Protein AF-A0A291RI18-F1 (afdb_monomer)

Structure (mmCIF, N/CA/C/O backbone):
data_AF-A0A291RI18-F1
#
_entry.id   AF-A0A291RI18-F1
#
loop_
_atom_site.group_PDB
_atom_site.id
_atom_site.type_symbol
_atom_site.label_atom_id
_atom_site.label_alt_id
_atom_site.label_comp_id
_atom_site.label_asym_id
_atom_site.label_entity_id
_atom_site.label_seq_id
_atom_site.pdbx_PDB_ins_code
_atom_site.Cartn_x
_atom_site.Cartn_y
_atom_site.Cartn_z
_atom_site.occupancy
_atom_site.B_iso_or_equiv
_atom_site.auth_seq_id
_atom_site.auth_comp_id
_atom_site.auth_asym_id
_atom_site.auth_atom_id
_atom_site.pdbx_PDB_model_num
ATOM 1 N N . MET A 1 1 ? -4.750 3.163 -29.119 1.00 38.91 1 MET A N 1
ATOM 2 C CA . MET A 1 1 ? -5.080 2.240 -28.014 1.00 38.91 1 MET A CA 1
ATOM 3 C C . MET A 1 1 ? -5.260 3.077 -26.766 1.00 38.91 1 MET A C 1
ATOM 5 O O . MET A 1 1 ? -4.422 3.933 -26.525 1.00 38.91 1 MET A O 1
ATOM 9 N N . ILE A 1 2 ? -6.365 2.909 -26.041 1.00 40.47 2 ILE A N 1
ATOM 10 C CA . ILE A 1 2 ? -6.564 3.577 -24.750 1.00 40.47 2 ILE A CA 1
ATOM 11 C C . ILE A 1 2 ? -5.554 2.927 -23.804 1.00 40.47 2 ILE A C 1
ATOM 13 O O . ILE A 1 2 ? -5.680 1.737 -23.527 1.00 40.47 2 ILE A O 1
ATOM 17 N N . ALA A 1 3 ? -4.510 3.657 -23.410 1.00 48.47 3 ALA A N 1
ATOM 18 C CA . ALA A 1 3 ? -3.572 3.180 -22.404 1.00 48.47 3 ALA A CA 1
ATOM 19 C C . ALA A 1 3 ? -4.386 2.905 -21.135 1.00 48.47 3 ALA A C 1
ATOM 21 O O . ALA A 1 3 ? -4.941 3.829 -20.541 1.00 48.47 3 ALA A O 1
ATOM 22 N N . ILE A 1 4 ? -4.552 1.629 -20.788 1.00 51.47 4 ILE A N 1
ATOM 23 C CA . ILE A 1 4 ? -5.149 1.252 -19.514 1.00 51.47 4 ILE A CA 1
ATOM 24 C C . ILE A 1 4 ? -4.168 1.740 -18.461 1.00 51.47 4 ILE A C 1
ATOM 26 O O . ILE A 1 4 ? -3.043 1.256 -18.371 1.00 51.47 4 ILE A O 1
ATOM 30 N N . ASP A 1 5 ? -4.580 2.744 -17.705 1.00 64.31 5 ASP A N 1
ATOM 31 C CA . ASP A 1 5 ? -3.807 3.254 -16.590 1.00 64.31 5 ASP A CA 1
ATOM 32 C C . ASP A 1 5 ? -3.997 2.284 -15.417 1.00 64.31 5 ASP A C 1
ATOM 34 O O . ASP A 1 5 ? -4.907 2.415 -14.593 1.00 64.31 5 ASP A O 1
ATOM 38 N N . ILE A 1 6 ? -3.143 1.253 -15.421 1.00 62.38 6 ILE A N 1
ATOM 39 C CA . ILE A 1 6 ? -3.095 0.148 -14.457 1.00 62.38 6 ILE A CA 1
ATOM 40 C C . ILE A 1 6 ? -3.093 0.681 -13.014 1.00 62.38 6 ILE A C 1
ATOM 42 O O . ILE A 1 6 ? -3.666 0.040 -12.131 1.00 62.38 6 ILE A O 1
ATOM 46 N N . ALA A 1 7 ? -2.502 1.857 -12.772 1.00 53.78 7 ALA A N 1
ATOM 47 C CA . ALA A 1 7 ? -2.383 2.458 -11.450 1.00 53.78 7 ALA A CA 1
ATOM 48 C C . ALA A 1 7 ? -3.611 3.311 -11.062 1.00 53.78 7 ALA A C 1
ATOM 50 O O . ALA A 1 7 ? -4.044 3.272 -9.908 1.00 53.78 7 ALA A O 1
ATOM 51 N N . SER A 1 8 ? -4.227 4.039 -11.999 1.00 57.06 8 SER A N 1
ATOM 52 C CA . SER A 1 8 ? -5.417 4.867 -11.728 1.00 57.06 8 SER A CA 1
ATOM 53 C C . SER A 1 8 ? -6.668 4.052 -11.408 1.00 57.06 8 SER A C 1
ATOM 55 O O . SER A 1 8 ? -7.514 4.495 -10.629 1.00 57.06 8 SER A O 1
ATOM 57 N N . THR A 1 9 ? -6.795 2.847 -11.972 1.00 66.25 9 THR A N 1
ATOM 58 C CA . THR A 1 9 ? -7.997 2.021 -11.801 1.00 66.25 9 THR A CA 1
ATOM 59 C C . THR A 1 9 ? -8.051 1.300 -10.460 1.00 66.25 9 THR A C 1
ATOM 61 O O . THR A 1 9 ? -9.107 0.783 -10.105 1.00 66.25 9 THR A O 1
ATOM 64 N N . ALA A 1 10 ? -6.948 1.279 -9.703 1.00 74.19 10 ALA A N 1
ATOM 65 C CA . ALA A 1 10 ? -6.838 0.530 -8.457 1.00 74.19 10 ALA A CA 1
ATOM 66 C C . ALA A 1 10 ? -6.417 1.375 -7.257 1.00 74.19 10 ALA A C 1
ATOM 68 O O . ALA A 1 10 ? -5.534 0.994 -6.497 1.00 74.19 10 ALA A O 1
ATOM 69 N N . SER A 1 11 ? -7.081 2.512 -7.041 1.00 84.25 11 SER A N 1
ATOM 70 C CA . SER A 1 11 ? -6.771 3.380 -5.901 1.00 84.25 11 SER A CA 1
ATOM 71 C C . SER A 1 11 ? -7.054 2.691 -4.549 1.00 84.25 11 SER A C 1
ATOM 73 O O . SER A 1 11 ? -8.226 2.536 -4.172 1.00 84.25 11 SER A O 1
ATOM 75 N N . PRO A 1 12 ? -6.025 2.346 -3.744 1.00 87.62 12 PRO A N 1
ATOM 76 C CA . PRO A 1 12 ? -6.246 1.796 -2.407 1.00 87.62 12 PRO A CA 1
ATOM 77 C C . PRO A 1 12 ? -6.879 2.830 -1.467 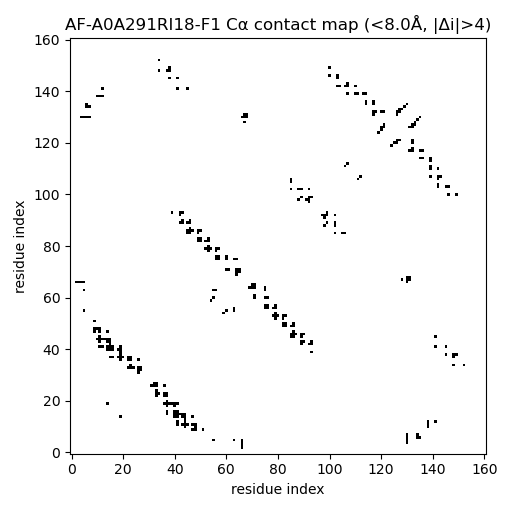1.00 87.62 12 PRO A C 1
ATOM 79 O O . PRO A 1 12 ? -7.609 2.467 -0.542 1.00 87.62 12 PRO A O 1
ATOM 82 N N . PHE A 1 13 ? -6.653 4.124 -1.720 1.00 89.06 13 PHE A N 1
ATOM 83 C CA . PHE A 1 13 ? -7.268 5.207 -0.958 1.00 89.06 13 PHE A CA 1
ATOM 84 C C . PHE A 1 13 ? -8.766 5.306 -1.202 1.00 89.06 13 PHE A C 1
ATOM 86 O O . PHE A 1 13 ? -9.492 5.539 -0.244 1.00 89.06 13 PHE A O 1
ATOM 93 N N . ALA A 1 14 ? -9.257 5.088 -2.425 1.00 90.88 14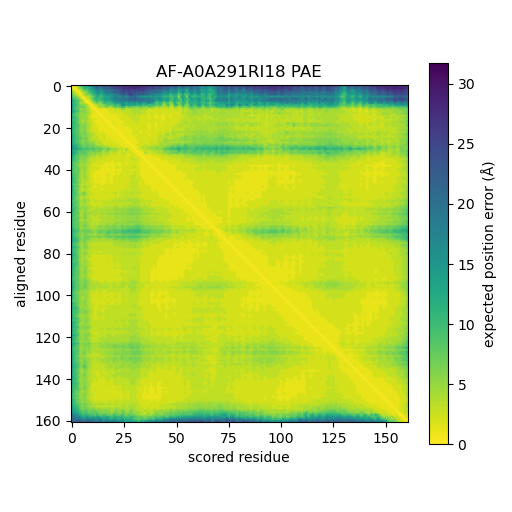 ALA A N 1
ATOM 94 C CA . ALA A 1 14 ? -10.698 5.082 -2.672 1.00 90.88 14 ALA A CA 1
ATOM 95 C C . ALA A 1 14 ? -11.396 4.000 -1.829 1.00 90.88 14 ALA A C 1
ATOM 97 O O . ALA A 1 14 ? -12.365 4.289 -1.124 1.00 90.88 14 ALA A O 1
ATOM 98 N N . VAL A 1 15 ? -10.841 2.781 -1.811 1.00 92.31 15 VAL A N 1
ATOM 99 C CA . VAL A 1 15 ? -11.333 1.673 -0.972 1.00 92.31 15 VAL A CA 1
ATOM 100 C C . VAL A 1 15 ? -11.267 2.035 0.515 1.00 92.31 15 VAL A C 1
ATOM 102 O O . VAL A 1 15 ? -12.257 1.883 1.236 1.00 92.31 15 VAL A O 1
ATOM 105 N N . ALA A 1 16 ? -10.127 2.561 0.972 1.00 93.69 16 ALA A N 1
ATOM 106 C CA . ALA A 1 16 ? -9.919 2.923 2.369 1.00 93.69 16 ALA A CA 1
ATOM 107 C C . ALA A 1 16 ? -10.848 4.053 2.838 1.00 93.69 16 ALA A C 1
ATOM 109 O O . ALA A 1 16 ? -11.442 3.961 3.913 1.00 93.69 16 ALA A O 1
ATOM 110 N N . LEU A 1 17 ? -10.996 5.107 2.032 1.00 94.31 17 LEU A N 1
ATOM 111 C CA . LEU A 1 17 ? -11.770 6.300 2.358 1.00 94.31 17 LEU A CA 1
ATOM 112 C C . LEU A 1 17 ? -13.268 6.028 2.332 1.00 94.31 17 LEU A C 1
ATOM 114 O O . LEU A 1 17 ? -13.953 6.329 3.309 1.00 94.31 17 LEU A O 1
ATOM 118 N N . ILE A 1 18 ? -13.778 5.421 1.259 1.00 95.44 18 ILE A N 1
ATOM 119 C CA . ILE A 1 18 ? -15.211 5.144 1.116 1.00 95.44 18 ILE A CA 1
ATOM 120 C C . ILE A 1 18 ? -15.640 4.112 2.160 1.00 95.44 18 ILE A C 1
ATOM 122 O O . ILE A 1 18 ? -16.568 4.347 2.940 1.00 95.44 18 ILE A O 1
ATOM 126 N N . GLY A 1 19 ? -14.933 2.983 2.222 1.00 93.56 19 GLY A N 1
ATOM 127 C CA . GLY A 1 19 ? -15.242 1.921 3.167 1.00 93.56 19 GLY A CA 1
ATOM 128 C C . GLY A 1 19 ? -15.067 2.370 4.618 1.00 93.56 19 GLY A C 1
ATOM 129 O O . GLY A 1 19 ? -15.955 2.153 5.448 1.00 93.56 19 GLY A O 1
ATOM 130 N N . GLY A 1 20 ? -13.975 3.079 4.913 1.00 94.06 20 GLY A N 1
ATOM 131 C CA . GLY A 1 20 ? -13.697 3.649 6.228 1.00 94.06 20 GLY A CA 1
ATOM 132 C C . GLY A 1 20 ? -14.750 4.668 6.660 1.00 94.06 20 GLY A C 1
ATOM 133 O O . GLY A 1 20 ? -15.231 4.602 7.793 1.00 94.06 20 GLY A O 1
ATOM 134 N N . ALA A 1 21 ? -15.205 5.552 5.770 1.00 95.56 21 ALA A N 1
ATOM 135 C CA . ALA A 1 21 ? -16.268 6.516 6.060 1.00 95.56 21 ALA A CA 1
ATOM 136 C C . ALA A 1 21 ? -17.608 5.826 6.359 1.00 95.56 21 ALA A C 1
ATOM 138 O O . ALA A 1 21 ? -18.248 6.119 7.378 1.00 95.56 21 ALA A O 1
ATOM 139 N N . VAL A 1 22 ? -18.017 4.866 5.523 1.00 96.38 22 VAL A N 1
ATOM 140 C CA . VAL A 1 22 ? -19.266 4.112 5.711 1.00 96.38 22 VAL A CA 1
ATOM 141 C C . VAL A 1 22 ? -19.217 3.300 7.005 1.00 96.38 22 VAL A C 1
ATOM 143 O O . VAL A 1 22 ? -20.127 3.388 7.836 1.00 96.38 22 VAL A O 1
ATOM 146 N N . ALA A 1 23 ? -18.149 2.531 7.218 1.00 94.56 23 ALA A N 1
ATOM 147 C CA . ALA A 1 23 ? -18.024 1.659 8.378 1.00 94.56 23 ALA A CA 1
ATOM 148 C C . ALA A 1 23 ? -17.810 2.440 9.680 1.00 94.56 23 ALA A C 1
ATOM 150 O O . ALA A 1 23 ? -18.418 2.095 10.690 1.00 94.56 23 ALA A O 1
ATOM 151 N N . SER A 1 24 ? -17.036 3.531 9.667 1.00 95.19 24 SER A N 1
ATOM 152 C CA . SER A 1 24 ? -16.883 4.398 10.844 1.00 95.19 24 SER A CA 1
ATOM 153 C C . SER A 1 24 ? -18.196 5.077 11.229 1.00 95.19 24 SER A C 1
ATOM 155 O O . SER A 1 24 ? -18.494 5.215 12.413 1.00 95.19 24 SER A O 1
ATOM 157 N N . SER A 1 25 ? -19.025 5.449 10.250 1.00 95.38 25 SER A N 1
ATOM 158 C CA . SER A 1 25 ? -20.350 6.014 10.516 1.00 95.38 25 SER A CA 1
ATOM 159 C C . SER A 1 25 ? -21.289 4.988 11.148 1.00 95.38 25 SER A C 1
ATOM 161 O O . SER A 1 25 ? -22.052 5.332 12.046 1.00 95.38 25 SER A O 1
ATOM 163 N N . ARG A 1 26 ? -21.218 3.71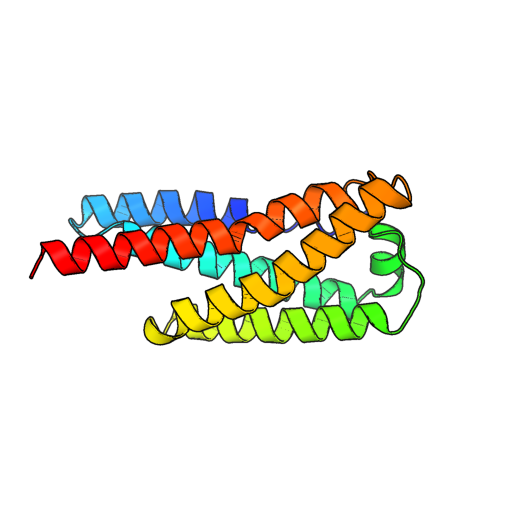9 10.730 1.00 94.62 26 ARG A N 1
ATOM 164 C CA . ARG A 1 26 ? -21.972 2.624 11.364 1.00 94.62 26 ARG A CA 1
ATOM 165 C C . ARG A 1 26 ? -21.473 2.331 12.780 1.00 94.62 26 ARG A C 1
ATOM 167 O O . ARG A 1 26 ? -22.299 2.207 13.676 1.00 94.62 26 ARG A O 1
ATOM 174 N N . ALA A 1 27 ? -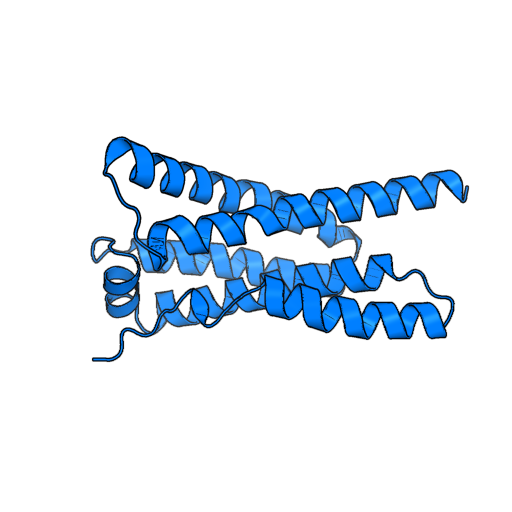20.155 2.289 12.985 1.00 93.38 27 ALA A N 1
ATOM 175 C CA . ALA A 1 27 ? -19.545 2.084 14.299 1.00 93.38 27 ALA A CA 1
ATOM 176 C C . ALA A 1 27 ? -19.965 3.179 15.292 1.00 93.38 27 ALA A C 1
ATOM 178 O O . ALA A 1 27 ? -20.441 2.869 16.378 1.00 93.38 27 ALA A O 1
ATOM 179 N N . ARG A 1 28 ? -19.921 4.456 14.876 1.00 92.44 28 ARG A N 1
ATOM 180 C CA . ARG A 1 28 ? -20.401 5.582 15.695 1.00 92.44 28 ARG A CA 1
ATOM 181 C C . ARG A 1 28 ? -21.870 5.436 16.097 1.00 92.44 28 ARG A C 1
ATO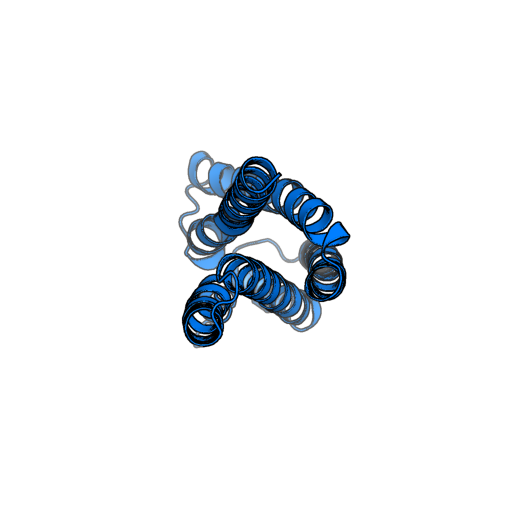M 183 O O . ARG A 1 28 ? -22.190 5.633 17.261 1.00 92.44 28 ARG A O 1
ATOM 190 N N . ARG A 1 29 ? -22.756 5.033 15.173 1.00 94.25 29 ARG A N 1
ATOM 191 C CA . ARG A 1 29 ? -24.181 4.782 15.488 1.00 94.25 29 ARG A CA 1
ATOM 192 C C . ARG A 1 29 ? -24.381 3.638 16.488 1.00 94.25 29 ARG A C 1
ATOM 194 O O . ARG A 1 29 ? -25.380 3.625 17.194 1.00 94.25 29 ARG A O 1
ATOM 201 N N . ARG A 1 30 ? -23.448 2.684 16.539 1.00 93.31 30 ARG A N 1
ATOM 202 C CA . ARG A 1 30 ? -23.444 1.554 17.481 1.00 93.31 30 ARG A CA 1
ATOM 203 C C . ARG A 1 30 ? -22.670 1.835 18.772 1.00 93.31 30 ARG A C 1
ATOM 205 O O . ARG A 1 30 ? -22.552 0.933 19.588 1.00 93.31 30 ARG A O 1
ATOM 212 N N . HIS A 1 31 ? -22.165 3.057 18.967 1.00 88.19 31 HIS A N 1
ATOM 213 C CA . HIS A 1 31 ? -21.291 3.426 20.089 1.00 88.19 31 HIS A CA 1
ATOM 214 C C . HIS A 1 31 ? -20.006 2.573 20.172 1.00 88.19 31 HIS A C 1
ATOM 216 O O . HIS A 1 31 ? -19.429 2.388 21.238 1.00 88.19 31 HIS A O 1
ATOM 222 N N . GLU A 1 32 ? -19.533 2.069 19.029 1.00 89.56 32 GLU A N 1
ATOM 223 C CA . GLU A 1 32 ? -18.272 1.336 18.894 1.00 89.56 32 GLU A CA 1
ATOM 224 C C . GLU A 1 32 ? -17.129 2.284 18.489 1.00 89.56 32 GLU A C 1
ATOM 226 O O . GLU A 1 32 ? -17.349 3.330 17.872 1.00 89.56 32 GLU A O 1
ATOM 231 N N . ASN A 1 33 ? -15.878 1.892 18.755 1.00 87.56 33 ASN A N 1
ATOM 232 C CA . ASN A 1 33 ? -14.704 2.673 18.362 1.00 87.56 33 ASN A CA 1
ATOM 233 C C . ASN A 1 33 ? -14.531 2.705 16.820 1.00 87.56 33 ASN A C 1
ATOM 235 O O . ASN A 1 33 ? -14.199 1.679 16.213 1.00 87.56 33 ASN A O 1
ATOM 239 N N . PRO A 1 34 ? -14.669 3.874 16.156 1.00 93.56 34 PRO A N 1
ATOM 240 C CA . PRO A 1 34 ? -14.584 3.973 14.699 1.00 93.56 34 PRO A CA 1
ATOM 241 C C . PRO A 1 34 ? -13.163 3.788 14.145 1.00 93.56 34 PRO A C 1
ATOM 243 O O . PRO A 1 34 ? -13.011 3.588 12.940 1.00 93.56 34 PRO A O 1
ATOM 246 N N . MET A 1 35 ? -12.122 3.847 14.983 1.00 93.75 35 MET A N 1
ATOM 247 C CA . MET A 1 35 ? -10.724 3.691 14.561 1.00 93.75 35 MET A CA 1
ATOM 248 C C . MET A 1 35 ? -10.471 2.316 13.937 1.00 93.75 35 MET A C 1
ATOM 250 O O . MET A 1 35 ? -9.751 2.198 12.947 1.00 93.75 35 MET A O 1
ATOM 254 N N . ASP A 1 36 ? -11.103 1.270 14.477 1.00 93.56 36 ASP A N 1
ATOM 255 C CA . ASP A 1 36 ? -10.935 -0.088 13.957 1.00 93.56 36 ASP A CA 1
ATOM 256 C C . ASP A 1 36 ? -11.529 -0.240 12.551 1.00 93.56 36 ASP A C 1
ATOM 258 O O . ASP A 1 36 ? -11.015 -0.992 11.726 1.00 93.56 36 ASP A O 1
ATOM 262 N N . ALA A 1 37 ? -12.596 0.506 12.246 1.00 94.62 37 ALA A N 1
ATOM 263 C CA . ALA A 1 37 ? -13.150 0.565 10.899 1.00 94.62 37 ALA A CA 1
ATOM 264 C C . ALA A 1 37 ? -12.148 1.190 9.916 1.00 94.62 37 ALA A C 1
ATOM 266 O O . ALA A 1 37 ? -11.899 0.605 8.866 1.00 94.62 37 ALA A O 1
ATOM 267 N N . TRP A 1 38 ? -11.529 2.317 10.276 1.00 96.94 38 TRP A N 1
ATOM 268 C CA . TRP A 1 38 ? -10.512 2.962 9.440 1.00 96.94 38 TRP A CA 1
ATOM 269 C C . TRP A 1 38 ? -9.312 2.053 9.174 1.00 96.94 38 TRP A C 1
ATOM 271 O O . TRP A 1 38 ? -8.949 1.851 8.020 1.00 96.94 38 TRP A O 1
ATOM 281 N N . ILE A 1 39 ? -8.758 1.425 10.216 1.00 97.31 39 ILE A N 1
ATOM 282 C CA . ILE A 1 39 ? -7.628 0.496 10.071 1.00 97.31 39 ILE A CA 1
ATOM 283 C C . ILE A 1 39 ? -7.992 -0.674 9.146 1.00 97.31 39 ILE A C 1
ATOM 285 O O . ILE A 1 39 ? -7.235 -0.987 8.229 1.00 97.31 39 ILE A O 1
ATOM 289 N N . ARG A 1 40 ? -9.161 -1.304 9.340 1.00 96.62 40 ARG A N 1
ATOM 290 C CA . ARG A 1 40 ? -9.610 -2.427 8.497 1.00 96.62 40 ARG A CA 1
ATOM 291 C C . ARG A 1 40 ? -9.757 -2.040 7.031 1.00 96.62 40 ARG A C 1
ATOM 293 O O . ARG A 1 40 ? -9.369 -2.819 6.167 1.00 96.62 40 ARG A O 1
ATOM 300 N N . TRP A 1 41 ? -10.286 -0.855 6.742 1.00 97.38 41 TRP A N 1
ATOM 301 C CA . TRP A 1 41 ? -10.473 -0.408 5.362 1.00 97.38 41 TRP A CA 1
ATOM 302 C C . TRP A 1 41 ? -9.183 0.085 4.702 1.00 97.38 41 TRP A C 1
ATOM 304 O O . TRP A 1 41 ? -9.012 -0.139 3.508 1.00 97.38 41 TRP A O 1
ATOM 314 N N . CYS A 1 42 ? -8.225 0.632 5.457 1.00 97.75 42 CYS A N 1
ATOM 315 C CA . CYS A 1 42 ? -6.860 0.830 4.959 1.00 97.75 42 CYS A CA 1
ATOM 316 C C . CYS A 1 42 ? -6.196 -0.505 4.579 1.00 97.75 42 CYS A C 1
ATOM 318 O O . CYS A 1 42 ? -5.600 -0.607 3.512 1.00 97.75 42 CYS A O 1
ATOM 320 N N . ILE A 1 43 ? -6.351 -1.548 5.406 1.00 98.25 43 ILE A N 1
ATOM 321 C CA . ILE A 1 43 ? -5.853 -2.899 5.092 1.00 98.25 43 ILE A CA 1
ATOM 322 C C . ILE A 1 43 ? -6.563 -3.473 3.860 1.00 98.25 43 ILE A C 1
ATOM 324 O O . ILE A 1 43 ? -5.906 -4.044 2.997 1.00 98.25 43 ILE A O 1
ATOM 328 N N . ALA A 1 44 ? -7.882 -3.293 3.737 1.00 97.75 44 ALA A N 1
ATOM 329 C CA . ALA A 1 44 ? -8.620 -3.703 2.543 1.00 97.75 44 ALA A CA 1
ATOM 330 C C . ALA A 1 44 ? -8.114 -2.990 1.278 1.00 97.75 44 ALA A C 1
ATOM 332 O O . ALA A 1 44 ? -7.996 -3.626 0.236 1.00 97.75 44 ALA A O 1
ATOM 333 N N . GLY A 1 45 ? -7.764 -1.703 1.384 1.00 96.38 45 GLY A N 1
ATOM 334 C CA . GLY A 1 45 ? -7.109 -0.951 0.315 1.00 96.38 45 GLY A CA 1
ATOM 335 C C . GLY A 1 45 ? -5.773 -1.570 -0.099 1.00 96.38 45 GLY A C 1
ATOM 336 O O . GLY A 1 45 ? -5.569 -1.802 -1.286 1.00 96.38 45 GLY A O 1
ATOM 337 N N . ILE A 1 46 ? -4.909 -1.916 0.865 1.00 96.56 46 ILE A N 1
ATOM 338 C CA . ILE A 1 46 ? -3.642 -2.625 0.597 1.00 96.56 46 ILE A CA 1
ATOM 339 C C . ILE A 1 46 ? -3.896 -3.949 -0.123 1.00 96.56 46 ILE A C 1
ATOM 341 O O . ILE A 1 46 ? -3.286 -4.202 -1.154 1.00 96.56 46 ILE A O 1
ATOM 345 N N . VAL A 1 47 ? -4.809 -4.779 0.391 1.00 97.75 47 VAL A N 1
ATOM 346 C CA . VAL A 1 47 ? -5.140 -6.076 -0.221 1.00 97.75 47 VAL A CA 1
ATOM 347 C C . VAL A 1 47 ? -5.600 -5.890 -1.661 1.00 97.75 47 VAL A C 1
ATOM 349 O O . VAL A 1 47 ? -5.105 -6.570 -2.553 1.00 97.75 47 VAL A O 1
ATOM 352 N N . TYR A 1 48 ? -6.534 -4.968 -1.885 1.00 96.31 48 TYR A N 1
ATOM 353 C CA . TYR A 1 48 ? -7.071 -4.693 -3.209 1.00 96.31 48 TYR A CA 1
ATOM 354 C C . TYR A 1 48 ? -5.975 -4.262 -4.187 1.00 96.31 48 TYR A C 1
ATOM 356 O O . TYR A 1 48 ? -5.832 -4.878 -5.239 1.00 96.31 48 TYR A O 1
ATOM 364 N N . PHE A 1 49 ? -5.177 -3.257 -3.820 1.00 95.12 49 PHE A N 1
ATOM 365 C CA . PHE A 1 49 ? -4.107 -2.757 -4.678 1.00 95.12 49 PHE A CA 1
ATOM 366 C C . PHE A 1 49 ? -3.050 -3.828 -4.954 1.00 95.12 49 PHE A C 1
ATOM 368 O O . PHE A 1 49 ? -2.702 -4.068 -6.105 1.00 95.12 49 PHE A O 1
ATOM 375 N N . SER A 1 50 ? -2.588 -4.539 -3.926 1.00 96.12 50 SER A N 1
ATOM 376 C CA . SER A 1 50 ? -1.573 -5.575 -4.100 1.00 96.12 50 SER A CA 1
ATOM 377 C C . SER A 1 50 ? -2.050 -6.721 -4.992 1.00 96.12 50 SER A C 1
ATOM 379 O O . SER A 1 50 ? -1.317 -7.146 -5.880 1.00 96.12 50 SER A O 1
ATOM 381 N N . LEU A 1 51 ? -3.286 -7.201 -4.824 1.00 96.12 51 LEU A N 1
ATOM 382 C CA . LEU A 1 51 ? -3.826 -8.242 -5.703 1.00 96.12 51 LEU A CA 1
ATOM 383 C C . LEU A 1 51 ? -4.078 -7.727 -7.125 1.00 96.12 51 LEU A C 1
ATOM 385 O O . LEU A 1 51 ? -3.906 -8.481 -8.080 1.00 96.12 51 LEU A O 1
ATOM 389 N N . TRP A 1 52 ? -4.436 -6.452 -7.284 1.00 94.00 52 TRP A N 1
ATOM 390 C CA . TRP A 1 52 ? -4.541 -5.825 -8.599 1.00 94.00 52 TRP A CA 1
ATOM 391 C C . TRP A 1 52 ? -3.192 -5.793 -9.326 1.00 94.00 52 TRP A C 1
ATOM 393 O O . TRP A 1 52 ? -3.119 -6.185 -10.490 1.00 94.00 52 TRP A O 1
ATOM 403 N N . ILE A 1 53 ? -2.117 -5.408 -8.630 1.00 93.19 53 ILE A N 1
ATOM 404 C CA . ILE A 1 53 ? -0.753 -5.440 -9.173 1.00 93.19 53 ILE A CA 1
ATOM 405 C C . ILE A 1 53 ? -0.362 -6.862 -9.581 1.00 93.19 53 ILE A C 1
ATOM 407 O O . ILE A 1 53 ? 0.115 -7.048 -10.696 1.00 93.19 53 ILE A O 1
ATOM 411 N N . VAL A 1 54 ? -0.629 -7.870 -8.740 1.00 96.38 54 VAL A N 1
ATOM 412 C CA . VAL A 1 54 ? -0.372 -9.286 -9.071 1.00 96.38 54 VAL A CA 1
ATOM 413 C C . VAL A 1 54 ? -1.038 -9.680 -10.387 1.00 96.38 54 VAL A C 1
ATOM 415 O O . VAL A 1 54 ? -0.385 -10.261 -11.250 1.00 96.38 54 VAL A O 1
ATOM 418 N N . VAL A 1 55 ? -2.324 -9.352 -10.554 1.00 94.50 55 VAL A N 1
ATOM 419 C CA . VAL A 1 55 ? -3.077 -9.699 -11.766 1.00 94.50 55 VAL A CA 1
ATOM 420 C C . VAL A 1 55 ? -2.412 -9.109 -13.006 1.00 94.50 55 VAL A C 1
ATOM 422 O O . VAL A 1 55 ? -2.163 -9.847 -13.953 1.00 94.50 55 VAL A O 1
ATOM 425 N N . TRP A 1 56 ? -2.082 -7.818 -13.006 1.00 92.44 56 TRP A N 1
ATOM 426 C CA . TRP A 1 56 ? -1.505 -7.170 -14.189 1.00 92.44 56 TRP A CA 1
ATOM 427 C C . TRP A 1 56 ? -0.082 -7.625 -14.493 1.00 92.44 56 TRP A C 1
ATOM 429 O O . TRP A 1 56 ? 0.214 -8.003 -15.625 1.00 92.44 56 TRP A O 1
ATOM 439 N N . PHE A 1 57 ? 0.775 -7.658 -13.476 1.00 93.00 57 PHE A N 1
ATOM 440 C CA . PHE A 1 57 ? 2.187 -7.986 -13.638 1.00 93.00 57 PHE A CA 1
ATOM 441 C C . PHE A 1 57 ? 2.413 -9.454 -14.039 1.00 93.00 57 PHE A C 1
ATOM 443 O O . PHE A 1 57 ? 3.418 -9.755 -14.678 1.00 93.00 57 PHE A O 1
ATOM 450 N N . TRP A 1 58 ? 1.490 -10.369 -13.714 1.00 95.50 58 TRP A N 1
ATOM 451 C CA . TRP A 1 58 ? 1.548 -11.759 -14.183 1.00 95.50 58 TRP A CA 1
ATOM 452 C C . TRP A 1 58 ? 0.754 -12.026 -15.462 1.00 95.50 58 TRP A C 1
ATOM 454 O O . TRP A 1 58 ? 1.231 -12.777 -16.309 1.00 95.50 58 TRP A O 1
ATOM 464 N N . ALA A 1 59 ? -0.446 -11.459 -15.621 1.00 94.94 59 ALA A N 1
ATOM 465 C CA . ALA A 1 59 ? -1.293 -11.760 -16.779 1.00 94.94 59 ALA A CA 1
ATOM 466 C C . ALA A 1 59 ? -0.904 -10.965 -18.035 1.00 94.94 59 ALA A C 1
ATOM 468 O O . ALA A 1 59 ? -1.143 -11.432 -19.147 1.00 94.94 59 ALA A O 1
ATOM 469 N N . ALA A 1 60 ? -0.325 -9.773 -17.868 1.00 93.00 60 ALA A N 1
ATOM 470 C CA . ALA A 1 60 ? 0.066 -8.887 -18.962 1.00 93.00 60 ALA A CA 1
ATOM 471 C C . ALA A 1 60 ? 1.391 -8.155 -18.647 1.00 93.00 60 ALA A C 1
ATOM 473 O O . ALA A 1 60 ? 1.406 -6.922 -18.550 1.00 93.00 60 ALA A O 1
ATOM 474 N N . PRO A 1 61 ? 2.511 -8.888 -18.476 1.00 92.69 61 PRO A N 1
ATOM 475 C CA . PRO A 1 61 ? 3.792 -8.312 -18.062 1.00 92.69 61 PRO A CA 1
ATOM 476 C C . PRO A 1 61 ? 4.318 -7.259 -19.042 1.00 92.69 61 PRO A C 1
ATOM 478 O O . PRO A 1 61 ? 4.718 -6.190 -18.595 1.00 92.69 61 PRO A O 1
ATOM 481 N N . GLU A 1 62 ? 4.235 -7.492 -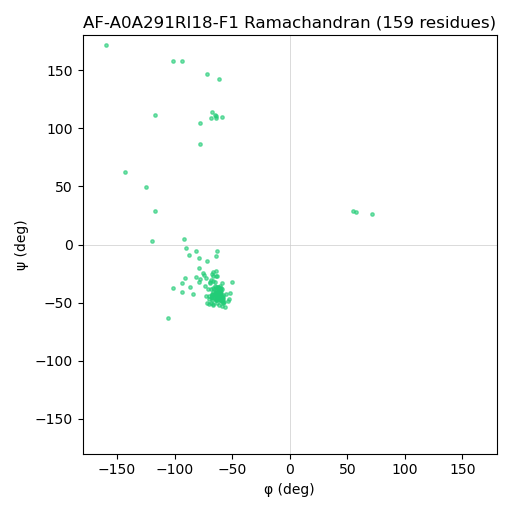20.356 1.00 92.94 62 GLU A N 1
ATOM 482 C CA . GLU A 1 62 ? 4.756 -6.538 -21.353 1.00 92.94 62 GLU A CA 1
ATOM 483 C C . GLU A 1 62 ? 3.923 -5.258 -21.414 1.00 92.94 62 GLU A C 1
ATOM 485 O O . GLU A 1 62 ? 4.459 -4.156 -21.365 1.00 92.94 62 GLU A O 1
ATOM 490 N N . THR A 1 63 ? 2.592 -5.384 -21.405 1.00 91.00 63 THR A N 1
ATOM 491 C CA . THR A 1 63 ? 1.694 -4.221 -21.321 1.00 91.00 63 TH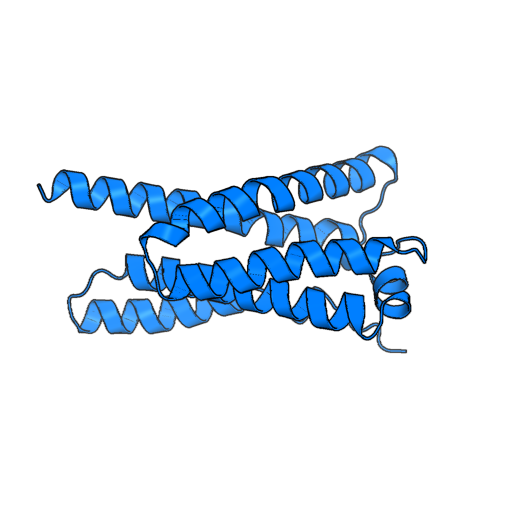R A CA 1
ATOM 492 C C . THR A 1 63 ? 1.938 -3.422 -20.046 1.00 91.00 63 THR A C 1
ATOM 494 O O . THR A 1 63 ? 1.877 -2.196 -20.056 1.00 91.00 63 THR A O 1
ATOM 497 N N . THR A 1 64 ? 2.221 -4.114 -18.945 1.00 90.12 64 THR A N 1
ATOM 498 C CA . THR A 1 64 ? 2.556 -3.476 -17.677 1.00 90.12 64 THR A CA 1
ATOM 499 C C . THR A 1 64 ? 3.898 -2.758 -17.758 1.00 90.12 64 THR A C 1
ATOM 501 O O . THR A 1 64 ? 3.984 -1.612 -17.326 1.00 90.12 64 THR A O 1
ATOM 504 N N . ALA A 1 65 ? 4.924 -3.399 -18.322 1.00 91.56 65 ALA A N 1
ATOM 505 C CA . ALA A 1 65 ? 6.250 -2.824 -18.517 1.00 91.56 65 ALA A CA 1
ATOM 506 C C . ALA A 1 65 ? 6.181 -1.541 -19.357 1.00 91.56 65 ALA A C 1
ATOM 508 O O . ALA A 1 65 ? 6.698 -0.510 -18.930 1.00 91.56 65 ALA A O 1
ATOM 509 N N . ASP A 1 66 ? 5.444 -1.576 -20.470 1.00 90.62 66 ASP A N 1
ATOM 510 C CA . ASP A 1 66 ? 5.182 -0.408 -21.316 1.00 90.62 66 ASP A CA 1
ATOM 511 C C . ASP A 1 66 ? 4.451 0.697 -20.545 1.00 90.62 66 ASP A C 1
ATOM 513 O O . ASP A 1 66 ? 4.808 1.872 -20.637 1.00 90.62 66 ASP A O 1
ATOM 517 N N . ALA A 1 67 ? 3.432 0.333 -19.758 1.00 85.69 67 ALA A N 1
ATOM 518 C CA . ALA A 1 67 ? 2.630 1.292 -19.009 1.00 85.69 67 ALA A CA 1
ATOM 519 C C . ALA A 1 67 ? 3.435 2.017 -17.924 1.00 85.69 67 ALA A C 1
ATOM 521 O O . ALA A 1 67 ? 3.212 3.211 -17.719 1.00 85.69 67 ALA A O 1
ATOM 522 N N . VAL A 1 68 ? 4.342 1.320 -17.232 1.00 86.38 68 VAL A N 1
ATOM 523 C CA . VAL A 1 68 ? 5.207 1.909 -16.193 1.00 86.38 68 VAL A CA 1
ATOM 524 C C . VAL A 1 68 ? 6.537 2.435 -16.748 1.00 86.38 68 VAL A C 1
ATOM 526 O O . VAL A 1 68 ? 7.322 2.994 -15.993 1.00 86.38 68 VAL A O 1
ATOM 529 N N . GLY A 1 69 ? 6.808 2.267 -18.046 1.00 86.69 69 GLY A N 1
ATOM 530 C CA . GLY A 1 69 ? 8.035 2.743 -18.688 1.00 86.69 69 GLY A CA 1
ATOM 531 C C . GLY A 1 69 ? 9.300 1.964 -18.306 1.00 86.69 69 GLY A C 1
ATOM 532 O O . GLY A 1 69 ? 10.393 2.523 -18.355 1.00 86.69 69 GLY A O 1
ATOM 533 N N . PHE A 1 70 ? 9.174 0.689 -17.921 1.00 85.56 70 PHE A N 1
ATOM 534 C CA . PHE A 1 70 ? 10.315 -0.179 -17.600 1.00 85.56 70 PHE A CA 1
ATOM 535 C C . PHE A 1 70 ? 10.663 -1.132 -18.741 1.00 85.56 70 PHE A C 1
ATOM 537 O O . PHE A 1 70 ? 9.827 -1.493 -19.566 1.00 85.56 70 PHE A O 1
ATOM 544 N N . ALA A 1 71 ? 11.911 -1.603 -18.741 1.00 91.50 71 ALA A N 1
ATOM 545 C CA . ALA A 1 71 ? 12.351 -2.638 -19.666 1.00 91.50 71 ALA A CA 1
ATOM 546 C C . ALA A 1 71 ? 11.567 -3.949 -19.471 1.00 91.50 71 ALA A C 1
ATOM 548 O O . ALA A 1 71 ? 11.282 -4.367 -18.341 1.00 91.50 71 ALA A O 1
ATOM 549 N N . HIS A 1 72 ? 11.288 -4.621 -20.589 1.00 94.31 72 HIS A N 1
ATOM 550 C CA . HIS A 1 72 ? 10.703 -5.963 -20.631 1.00 94.31 72 HIS A CA 1
ATOM 551 C C . HIS A 1 72 ? 11.693 -6.947 -20.002 1.00 94.31 72 HIS A C 1
ATOM 553 O O . HIS A 1 72 ? 12.781 -7.176 -20.535 1.00 94.31 72 HIS A O 1
ATOM 559 N N . SER A 1 73 ? 11.379 -7.457 -18.812 1.00 94.31 73 SER A N 1
ATOM 560 C CA . SER A 1 73 ? 12.306 -8.283 -18.031 1.00 94.31 73 SER A CA 1
ATOM 561 C C . SER A 1 73 ? 11.566 -9.139 -16.994 1.00 94.31 73 SER A C 1
ATOM 563 O O . SER A 1 73 ? 10.378 -8.947 -16.761 1.00 94.31 73 SER A O 1
ATOM 565 N N . PRO A 1 74 ? 12.236 -10.077 -16.300 1.00 94.88 74 PRO A N 1
ATOM 566 C CA . PRO A 1 74 ? 11.618 -10.813 -15.191 1.00 94.88 74 PRO A CA 1
ATOM 567 C C . PRO A 1 74 ? 11.207 -9.942 -13.989 1.00 94.88 74 PRO A C 1
ATOM 569 O O . PRO A 1 74 ? 10.559 -10.444 -13.072 1.00 94.88 74 PRO A O 1
ATOM 572 N N . PHE A 1 75 ? 11.539 -8.646 -13.987 1.00 93.00 75 PHE A N 1
ATOM 573 C CA . PHE A 1 75 ? 11.180 -7.698 -12.932 1.00 93.00 75 PHE A CA 1
ATOM 574 C C . PHE A 1 75 ? 9.682 -7.711 -12.610 1.00 93.00 75 PHE A C 1
ATOM 576 O O . PHE A 1 75 ? 9.302 -7.706 -11.438 1.00 93.00 75 PHE A O 1
ATOM 583 N N . GLN A 1 76 ? 8.815 -7.788 -13.627 1.00 94.19 76 GLN A N 1
ATOM 584 C CA . GLN A 1 76 ? 7.375 -7.792 -13.386 1.00 94.19 76 GLN A CA 1
ATOM 585 C C . GLN A 1 76 ? 6.944 -9.017 -12.554 1.00 94.19 76 GLN A C 1
ATOM 587 O O . GLN A 1 76 ? 6.103 -8.914 -11.658 1.00 94.19 76 GLN A O 1
ATOM 592 N N . PHE A 1 77 ? 7.575 -10.171 -12.774 1.00 96.19 77 PHE A N 1
ATOM 593 C CA . PHE A 1 77 ? 7.290 -11.378 -12.003 1.00 96.19 77 PHE A CA 1
ATOM 594 C C . PHE A 1 77 ? 7.663 -11.220 -10.521 1.00 96.19 77 PHE A C 1
ATOM 596 O O . PHE A 1 77 ? 6.893 -11.625 -9.646 1.00 96.19 77 PHE A O 1
ATOM 603 N N . GLU A 1 78 ? 8.806 -10.595 -10.230 1.00 96.62 78 GLU A N 1
ATOM 604 C CA . GLU A 1 78 ? 9.272 -10.349 -8.860 1.00 96.62 78 GLU A CA 1
ATOM 605 C C . GLU A 1 78 ? 8.384 -9.340 -8.121 1.00 96.62 78 GLU A C 1
ATOM 607 O O . GLU A 1 78 ? 7.993 -9.583 -6.975 1.00 96.62 78 GLU A O 1
ATOM 612 N N . VAL A 1 79 ? 7.989 -8.245 -8.782 1.00 94.69 79 VAL A N 1
ATOM 613 C CA . VAL A 1 79 ? 7.086 -7.236 -8.199 1.00 94.69 79 VAL A CA 1
ATOM 614 C C . VAL A 1 79 ? 5.708 -7.826 -7.903 1.00 94.69 79 VAL A C 1
ATOM 616 O O . VAL A 1 79 ? 5.125 -7.534 -6.853 1.00 94.69 79 VAL A O 1
ATOM 619 N N . ALA A 1 80 ? 5.193 -8.689 -8.780 1.00 96.69 80 ALA A N 1
ATOM 620 C CA . ALA A 1 80 ? 3.980 -9.446 -8.501 1.00 96.69 80 ALA A CA 1
ATOM 621 C C . ALA A 1 80 ? 4.161 -10.382 -7.298 1.00 96.69 80 ALA A C 1
ATOM 623 O O . ALA A 1 80 ? 3.303 -10.405 -6.422 1.00 96.69 80 ALA A O 1
ATOM 624 N N . GLY A 1 81 ? 5.284 -11.095 -7.185 1.00 98.25 81 GLY A N 1
ATOM 625 C CA . GLY A 1 81 ? 5.582 -11.931 -6.017 1.00 98.25 81 GLY A CA 1
ATOM 626 C C . GLY A 1 81 ? 5.608 -11.141 -4.701 1.00 98.25 81 GLY A C 1
ATOM 627 O O . GLY A 1 81 ? 4.984 -11.547 -3.716 1.00 98.25 81 GLY A O 1
ATOM 628 N N . ALA A 1 82 ? 6.257 -9.974 -4.696 1.00 97.19 82 ALA A N 1
ATOM 629 C CA . ALA A 1 82 ? 6.284 -9.075 -3.543 1.00 97.19 82 ALA A CA 1
ATOM 630 C C . ALA A 1 82 ? 4.873 -8.590 -3.165 1.00 97.19 82 ALA A C 1
ATOM 632 O O . ALA A 1 82 ? 4.482 -8.635 -1.996 1.00 97.19 82 ALA A O 1
ATOM 633 N N . ASN A 1 83 ? 4.064 -8.206 -4.156 1.00 97.50 83 ASN A N 1
ATOM 634 C CA . ASN A 1 83 ? 2.682 -7.796 -3.924 1.00 97.50 83 ASN A CA 1
ATOM 635 C C . ASN A 1 83 ? 1.778 -8.958 -3.496 1.00 97.50 83 ASN A C 1
ATOM 637 O O . ASN A 1 83 ? 0.900 -8.760 -2.659 1.00 97.50 83 ASN A O 1
ATOM 641 N N . LEU A 1 84 ? 2.008 -10.183 -3.970 1.00 98.50 84 LEU A N 1
ATOM 642 C CA . LEU A 1 84 ? 1.284 -11.355 -3.485 1.00 98.50 84 LEU A CA 1
ATOM 643 C C . LEU A 1 84 ? 1.539 -11.566 -1.989 1.00 98.50 84 LEU A C 1
ATOM 645 O O . LEU A 1 84 ? 0.587 -11.772 -1.234 1.00 98.50 84 LEU A O 1
ATOM 649 N N . ALA A 1 85 ? 2.794 -11.453 -1.542 1.00 98.25 85 ALA A N 1
ATOM 650 C CA . ALA A 1 85 ? 3.133 -11.540 -0.124 1.00 98.25 85 ALA A CA 1
ATOM 651 C C . ALA A 1 85 ? 2.400 -10.464 0.696 1.00 98.25 85 ALA A C 1
ATOM 653 O O . ALA A 1 85 ? 1.753 -10.783 1.698 1.00 98.25 85 ALA A O 1
ATOM 654 N N . THR A 1 86 ? 2.416 -9.207 0.238 1.00 98.00 86 THR A N 1
ATOM 655 C CA . THR A 1 86 ? 1.673 -8.108 0.873 1.00 98.00 86 THR A CA 1
ATOM 656 C C . THR A 1 86 ? 0.165 -8.370 0.915 1.00 98.00 86 THR A C 1
ATOM 658 O O . THR A 1 86 ? -0.459 -8.195 1.963 1.00 98.00 86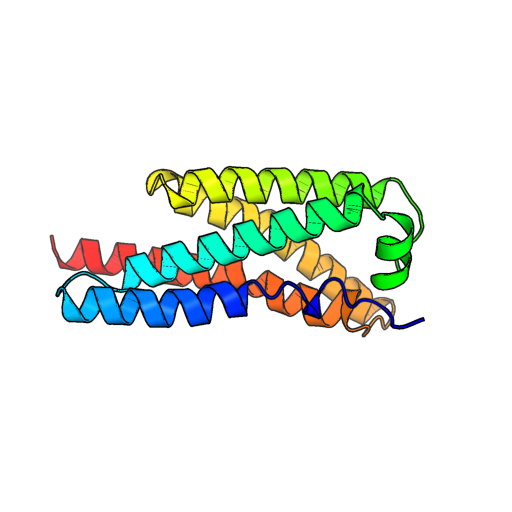 THR A O 1
ATOM 661 N N . GLY A 1 87 ? -0.433 -8.835 -0.184 1.00 98.00 87 GLY A N 1
ATOM 662 C CA . GLY A 1 87 ? -1.861 -9.140 -0.271 1.00 98.00 87 GLY A CA 1
ATOM 663 C C . GLY A 1 87 ? -2.282 -10.264 0.678 1.00 98.00 87 GLY A C 1
ATOM 664 O O . GLY A 1 87 ? -3.266 -10.124 1.406 1.00 98.00 87 GLY A O 1
ATOM 665 N N . VAL A 1 88 ? -1.509 -11.353 0.742 1.00 98.44 88 VAL A N 1
ATOM 666 C CA . VAL A 1 88 ? -1.766 -12.485 1.649 1.00 98.44 88 VAL A CA 1
ATOM 667 C C . VAL A 1 88 ? -1.644 -12.059 3.113 1.00 98.44 88 VAL A C 1
ATOM 669 O O . VAL A 1 88 ? -2.549 -12.325 3.907 1.00 98.44 88 VAL A O 1
ATOM 672 N N . LEU A 1 89 ? -0.578 -11.339 3.478 1.00 98.50 89 LEU A N 1
ATOM 673 C CA . LEU A 1 89 ? -0.432 -10.775 4.824 1.00 98.50 89 LEU A CA 1
ATOM 674 C C . LEU A 1 89 ? -1.570 -9.800 5.152 1.00 98.50 89 LEU A C 1
ATOM 676 O O . LEU A 1 89 ? -2.065 -9.783 6.279 1.00 98.50 89 LEU A O 1
ATOM 680 N N . GLY A 1 90 ? -2.033 -9.041 4.158 1.00 98.25 90 GLY A N 1
ATOM 681 C CA . GLY A 1 90 ? -3.192 -8.161 4.242 1.00 98.25 90 GLY A CA 1
ATOM 682 C C . GLY A 1 90 ? -4.474 -8.904 4.608 1.00 98.25 90 GLY A C 1
ATOM 683 O O . GLY A 1 90 ? -5.174 -8.507 5.540 1.00 98.25 90 GLY A O 1
ATOM 684 N N . LEU A 1 91 ? -4.753 -10.027 3.943 1.00 98.31 91 LEU A N 1
ATOM 685 C CA . LEU A 1 91 ? -5.906 -10.883 4.245 1.00 98.31 91 LEU A CA 1
ATOM 686 C C . LEU A 1 91 ? -5.841 -11.461 5.666 1.00 98.31 91 LEU A C 1
ATOM 688 O O . LEU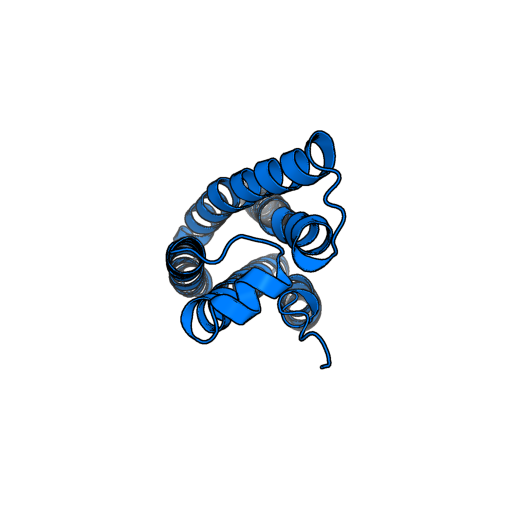 A 1 91 ? -6.866 -11.535 6.353 1.00 98.31 91 LEU A O 1
ATOM 692 N N . ILE A 1 92 ? -4.644 -11.831 6.131 1.00 98.44 92 ILE A N 1
ATOM 693 C CA . ILE A 1 92 ? -4.430 -12.305 7.504 1.00 98.44 92 ILE A CA 1
ATOM 694 C C . ILE A 1 92 ? -4.686 -11.164 8.496 1.00 98.44 92 ILE A C 1
ATOM 696 O O . ILE A 1 92 ? -5.489 -11.325 9.415 1.00 98.44 92 ILE A O 1
ATOM 700 N N . ALA A 1 93 ? -4.076 -9.995 8.290 1.00 98.12 93 ALA A N 1
ATOM 701 C CA . ALA A 1 93 ? -4.222 -8.815 9.147 1.00 98.12 93 ALA A CA 1
ATOM 702 C C . ALA A 1 93 ? -5.645 -8.239 9.176 1.00 98.12 93 ALA A C 1
ATOM 704 O O . ALA A 1 93 ? -6.058 -7.631 10.170 1.00 98.12 93 ALA A O 1
ATOM 705 N N . PHE A 1 94 ? -6.415 -8.449 8.104 1.00 96.06 94 PHE A N 1
ATOM 706 C CA . PHE A 1 94 ? -7.824 -8.076 8.047 1.00 96.06 94 PHE A CA 1
ATOM 707 C C . PHE A 1 94 ? -8.644 -8.834 9.100 1.00 96.06 94 PHE A C 1
ATOM 709 O O . PHE A 1 94 ? -9.542 -8.259 9.718 1.00 96.06 94 PHE A O 1
ATOM 716 N N . ARG A 1 95 ? -8.306 -10.109 9.348 1.00 94.38 95 ARG A N 1
ATOM 717 C CA . ARG A 1 95 ? -8.965 -10.956 10.355 1.00 94.38 95 ARG A CA 1
ATOM 718 C C . ARG A 1 95 ? -8.277 -10.949 11.718 1.00 94.38 95 ARG A C 1
ATOM 720 O O . ARG A 1 95 ? -8.957 -11.074 12.731 1.00 94.38 95 ARG A O 1
ATOM 727 N N . ARG A 1 96 ? -6.950 -10.824 11.754 1.00 96.62 96 ARG A N 1
ATOM 728 C CA . ARG A 1 96 ? -6.118 -11.007 12.951 1.00 96.62 96 ARG A CA 1
ATOM 729 C C . ARG A 1 96 ? -5.411 -9.709 13.326 1.00 96.62 96 ARG A C 1
ATOM 731 O O . ARG A 1 96 ? -4.531 -9.236 12.610 1.00 96.62 96 ARG A O 1
ATOM 738 N N . HIS A 1 97 ? -5.796 -9.116 14.453 1.00 94.31 97 HIS A N 1
ATOM 739 C CA . HIS A 1 97 ? -5.330 -7.786 14.859 1.00 94.31 97 HIS A CA 1
ATOM 740 C C . HIS A 1 97 ? -3.820 -7.744 15.138 1.00 94.31 97 HIS A C 1
ATOM 742 O O . HIS A 1 97 ? -3.169 -6.734 14.875 1.00 94.31 97 HIS A O 1
ATOM 748 N N . GLU A 1 98 ? -3.257 -8.847 15.624 1.00 96.75 98 GLU A N 1
ATOM 749 C CA . GLU A 1 98 ? -1.834 -9.030 15.898 1.00 96.75 98 GLU A CA 1
ATOM 750 C C . GLU A 1 98 ? -0.959 -8.963 14.634 1.00 96.75 98 GLU A C 1
ATOM 752 O O . GLU A 1 98 ? 0.211 -8.604 14.724 1.00 96.75 98 GLU A O 1
ATOM 757 N N . TRP A 1 99 ? -1.537 -9.211 13.453 1.00 98.06 99 TRP A N 1
ATOM 758 C CA . TRP A 1 99 ? -0.844 -9.126 12.163 1.00 98.06 99 TRP A CA 1
ATOM 759 C C . TRP A 1 99 ? -0.867 -7.728 11.540 1.00 98.06 99 TRP A C 1
ATOM 761 O O . TRP A 1 99 ? -0.150 -7.482 10.573 1.00 98.06 99 TRP A O 1
ATOM 771 N N . ARG A 1 100 ? -1.635 -6.784 12.098 1.00 97.94 100 ARG A N 1
ATOM 772 C CA . ARG A 1 100 ? -1.765 -5.435 11.528 1.00 97.94 100 ARG A CA 1
ATOM 773 C C . ARG A 1 100 ? -0.448 -4.668 11.545 1.00 97.94 100 ARG A C 1
ATOM 775 O O . ARG A 1 100 ? -0.074 -4.116 10.521 1.00 97.94 100 ARG A O 1
ATOM 782 N N . LEU A 1 101 ? 0.277 -4.674 12.667 1.00 98.25 101 LEU A N 1
ATOM 783 C CA . LEU A 1 101 ? 1.589 -4.023 12.724 1.00 98.25 101 LEU A CA 1
ATOM 784 C C . LEU A 1 101 ? 2.633 -4.739 11.840 1.00 98.25 101 LEU A C 1
ATOM 786 O O . LEU A 1 101 ? 3.280 -4.036 11.068 1.00 98.25 101 LEU A O 1
ATOM 790 N N . PRO A 1 102 ? 2.795 -6.081 11.888 1.00 98.38 102 PRO A N 1
ATOM 791 C CA . PRO A 1 102 ? 3.682 -6.795 10.968 1.00 98.38 102 PRO A CA 1
ATOM 792 C C . PRO A 1 102 ? 3.420 -6.488 9.490 1.00 98.38 102 PRO A C 1
ATOM 794 O O . PRO A 1 102 ? 4.362 -6.166 8.772 1.00 98.38 102 PRO A O 1
ATOM 797 N N . LEU A 1 103 ? 2.153 -6.505 9.051 1.00 98.44 103 LEU A N 1
ATOM 798 C CA . LEU A 1 103 ? 1.780 -6.083 7.699 1.00 98.44 103 LEU A CA 1
ATOM 799 C C . LEU A 1 103 ? 2.247 -4.654 7.426 1.00 98.44 103 LEU A C 1
ATOM 801 O O . LEU A 1 103 ? 2.918 -4.414 6.432 1.00 98.44 103 LEU A O 1
ATOM 805 N N . THR A 1 104 ? 1.880 -3.704 8.292 1.00 98.38 104 THR A N 1
ATOM 806 C CA . THR A 1 104 ? 2.193 -2.288 8.079 1.00 98.38 104 THR A CA 1
ATOM 807 C C . THR A 1 104 ? 3.698 -2.045 7.978 1.00 98.38 104 THR A C 1
ATOM 809 O O . THR A 1 104 ? 4.118 -1.274 7.122 1.00 98.38 104 THR A O 1
ATOM 812 N N . LEU A 1 105 ? 4.509 -2.717 8.799 1.00 98.50 105 LEU A N 1
ATOM 813 C CA . LEU A 1 105 ? 5.969 -2.633 8.720 1.00 98.50 105 LEU A CA 1
ATOM 814 C C . LEU A 1 105 ? 6.507 -3.266 7.433 1.00 98.50 105 LEU A C 1
ATOM 816 O O . LEU A 1 105 ? 7.358 -2.667 6.786 1.00 98.50 105 LEU A O 1
ATOM 820 N N . GLY A 1 106 ? 5.986 -4.429 7.030 1.00 98.00 106 GLY A N 1
ATOM 821 C CA . GLY A 1 106 ? 6.351 -5.066 5.762 1.00 98.00 106 GLY A CA 1
ATOM 822 C C . GLY A 1 106 ? 6.045 -4.175 4.555 1.00 98.00 106 GLY A C 1
ATOM 823 O O . GLY A 1 106 ? 6.911 -3.973 3.706 1.00 98.00 106 GLY A O 1
ATOM 824 N N . CYS A 1 107 ? 4.852 -3.570 4.517 1.00 97.50 107 CYS A N 1
ATOM 825 C CA . CYS A 1 107 ? 4.494 -2.591 3.493 1.00 97.50 107 CYS A CA 1
ATOM 826 C C . CYS A 1 107 ? 5.398 -1.361 3.550 1.00 97.50 107 CYS A C 1
ATOM 828 O O . CYS A 1 107 ? 5.848 -0.921 2.507 1.00 97.50 107 CYS A O 1
ATOM 830 N N . ALA A 1 108 ? 5.689 -0.810 4.733 1.00 97.88 108 ALA A N 1
ATOM 831 C CA . ALA A 1 108 ? 6.563 0.356 4.853 1.00 97.88 108 ALA A CA 1
ATOM 832 C C . ALA A 1 108 ? 7.965 0.070 4.297 1.00 97.88 108 ALA A C 1
ATOM 834 O O . ALA A 1 108 ? 8.487 0.870 3.534 1.00 97.88 108 ALA A O 1
ATOM 835 N N . ILE A 1 109 ? 8.550 -1.089 4.618 1.00 97.75 109 ILE A N 1
ATOM 836 C CA . ILE A 1 109 ? 9.869 -1.482 4.105 1.00 97.75 109 ILE A CA 1
ATOM 837 C C . ILE A 1 109 ? 9.844 -1.589 2.578 1.00 97.75 109 ILE A C 1
ATOM 839 O O . ILE A 1 109 ? 10.679 -0.982 1.912 1.00 97.75 109 ILE A O 1
ATOM 843 N N . PHE A 1 110 ? 8.890 -2.337 2.019 1.00 96.81 110 PHE A N 1
ATOM 844 C CA . PHE A 1 110 ? 8.831 -2.563 0.576 1.00 96.81 110 PHE A CA 1
ATOM 845 C C . PHE A 1 110 ? 8.442 -1.294 -0.198 1.00 96.81 110 PHE A C 1
ATOM 847 O O . PHE A 1 110 ? 9.138 -0.898 -1.128 1.00 96.81 110 PHE A O 1
ATOM 854 N N . TRP A 1 111 ? 7.356 -0.632 0.198 1.00 96.62 111 TRP A N 1
ATOM 855 C CA . TRP A 1 111 ? 6.793 0.501 -0.539 1.00 96.62 111 TRP A CA 1
ATOM 856 C C . TRP A 1 111 ? 7.648 1.754 -0.384 1.00 96.62 111 TRP A C 1
ATOM 858 O O . TRP A 1 111 ? 7.833 2.474 -1.351 1.00 96.62 111 TRP A O 1
ATOM 868 N N . TRP A 1 112 ? 8.272 2.007 0.772 1.00 98.06 112 TRP A N 1
ATOM 869 C CA . TRP A 1 112 ? 9.208 3.136 0.864 1.00 98.06 112 TRP A CA 1
ATOM 870 C C . TRP A 1 112 ? 10.519 2.869 0.132 1.00 98.06 112 TRP A C 1
ATOM 872 O O . TRP A 1 112 ? 11.120 3.809 -0.381 1.00 98.06 112 TRP A O 1
ATOM 882 N N . HIS A 1 113 ? 10.955 1.611 0.025 1.00 96.81 113 HIS A N 1
ATOM 883 C CA . HIS A 1 113 ? 12.062 1.274 -0.866 1.00 96.81 113 HIS A CA 1
ATOM 884 C C . HIS A 1 113 ? 11.703 1.566 -2.332 1.00 96.81 113 HIS A C 1
ATOM 886 O O . HIS A 1 113 ? 12.493 2.199 -3.032 1.00 96.81 113 HIS A O 1
ATOM 892 N N . ALA A 1 114 ? 10.497 1.192 -2.774 1.00 94.38 114 ALA A N 1
ATOM 893 C CA . ALA A 1 114 ? 9.989 1.550 -4.100 1.00 94.38 114 ALA A CA 1
ATOM 894 C C . ALA A 1 114 ? 9.892 3.077 -4.284 1.00 94.38 114 ALA A C 1
ATOM 896 O O . ALA A 1 114 ? 10.404 3.601 -5.271 1.00 94.38 114 ALA A O 1
ATOM 897 N N . ALA A 1 115 ? 9.368 3.805 -3.292 1.00 96.50 115 ALA A N 1
ATOM 898 C CA . ALA A 1 115 ? 9.282 5.266 -3.291 1.00 96.50 115 ALA A CA 1
ATOM 899 C C . ALA A 1 115 ? 10.645 5.935 -3.500 1.00 96.50 115 ALA A C 1
ATOM 901 O O . ALA A 1 115 ? 10.758 6.885 -4.273 1.00 96.50 115 ALA A O 1
ATOM 902 N N . LEU A 1 116 ? 11.697 5.436 -2.841 1.00 97.38 116 LEU A N 1
ATOM 903 C CA . LEU A 1 116 ? 13.063 5.919 -3.060 1.00 97.38 116 LEU A CA 1
ATOM 904 C C . LEU A 1 116 ? 13.512 5.689 -4.508 1.00 97.38 116 LEU A C 1
ATOM 906 O O . LEU A 1 116 ? 14.135 6.574 -5.091 1.00 97.38 116 LEU A O 1
ATOM 910 N N . GLY A 1 117 ? 13.158 4.545 -5.098 1.00 94.50 117 GLY A N 1
ATOM 911 C CA . GLY A 1 117 ? 13.365 4.265 -6.518 1.00 94.50 117 GLY A CA 1
ATOM 912 C C . GLY A 1 117 ? 12.641 5.266 -7.423 1.00 94.50 117 GLY A C 1
ATOM 913 O O . GLY A 1 117 ? 13.265 5.845 -8.309 1.00 94.50 117 GLY A O 1
ATOM 914 N N . HIS A 1 118 ? 11.363 5.542 -7.162 1.00 94.25 118 HIS A N 1
ATOM 915 C CA . HIS A 1 118 ? 10.571 6.514 -7.923 1.00 94.25 118 HIS A CA 1
ATOM 916 C C . HIS A 1 118 ? 11.122 7.944 -7.794 1.00 94.25 118 HIS A C 1
ATOM 918 O O . HIS A 1 118 ? 11.248 8.652 -8.791 1.00 94.25 118 HIS A O 1
ATOM 924 N N . ILE A 1 119 ? 11.534 8.362 -6.590 1.00 96.81 119 ILE A N 1
ATOM 925 C CA . ILE A 1 119 ? 12.195 9.658 -6.360 1.00 96.81 119 ILE A CA 1
ATOM 926 C C . ILE A 1 119 ? 13.523 9.725 -7.118 1.00 96.81 119 ILE A C 1
ATOM 928 O O . ILE A 1 119 ? 13.814 10.735 -7.755 1.00 96.81 119 ILE A O 1
ATOM 932 N N . TYR A 1 120 ? 14.327 8.662 -7.074 1.00 96.31 120 TYR A N 1
ATOM 933 C CA . TYR A 1 120 ? 15.584 8.603 -7.811 1.00 96.31 120 TYR A CA 1
ATOM 934 C C . TYR A 1 120 ? 15.358 8.733 -9.321 1.00 96.31 120 TYR A C 1
ATOM 936 O O . TYR A 1 120 ? 16.011 9.559 -9.952 1.00 96.31 120 TYR A O 1
ATOM 944 N N . GLN A 1 121 ? 14.398 7.999 -9.891 1.00 93.75 121 GLN A N 1
ATOM 945 C CA . GLN A 1 121 ? 14.043 8.107 -11.312 1.00 93.75 121 GLN A CA 1
ATOM 946 C C . GLN A 1 121 ? 13.566 9.519 -11.678 1.00 93.75 121 GLN A C 1
ATOM 948 O O . GLN A 1 121 ? 14.006 10.089 -12.678 1.00 93.75 121 GLN A O 1
ATOM 953 N N . ALA A 1 122 ? 12.750 10.138 -10.826 1.00 95.12 122 ALA A N 1
ATOM 954 C CA . ALA A 1 122 ? 12.290 11.507 -11.028 1.00 95.12 122 ALA A CA 1
ATOM 955 C C . ALA A 1 122 ? 13.438 12.532 -11.012 1.00 95.12 122 ALA A C 1
ATOM 957 O O . ALA A 1 122 ? 13.438 13.465 -11.812 1.00 95.12 122 ALA A O 1
ATOM 958 N N . LEU A 1 123 ? 14.417 12.377 -10.115 1.00 97.06 123 LEU A N 1
ATOM 959 C CA . LEU A 1 123 ? 15.516 13.334 -9.955 1.00 97.06 123 LEU A CA 1
ATOM 960 C C . LEU A 1 123 ? 16.670 13.106 -10.940 1.00 97.06 123 LEU A C 1
ATOM 962 O O . LEU A 1 123 ? 17.211 14.072 -11.470 1.00 97.06 123 LEU A O 1
ATOM 966 N N . ALA A 1 124 ? 17.067 11.852 -11.160 1.00 97.25 124 ALA A N 1
ATOM 967 C CA . ALA A 1 124 ? 18.238 11.492 -11.959 1.00 97.25 124 ALA A CA 1
ATOM 968 C C . ALA A 1 124 ? 17.912 11.267 -13.442 1.00 97.25 124 ALA A C 1
ATOM 970 O O . ALA A 1 124 ? 18.772 11.485 -14.293 1.00 97.25 124 ALA A O 1
ATOM 971 N N . HIS A 1 125 ? 16.686 10.838 -13.751 1.00 94.06 125 HIS A N 1
ATOM 972 C CA . HIS A 1 125 ? 16.265 10.472 -15.106 1.00 94.06 125 HIS A CA 1
ATOM 973 C C . HIS A 1 125 ? 15.100 11.321 -15.630 1.00 94.06 125 HIS A C 1
ATOM 975 O O . HIS A 1 125 ? 14.645 11.098 -16.749 1.00 94.06 125 HIS A O 1
ATOM 981 N N . HIS A 1 126 ? 14.646 12.314 -14.855 1.00 94.19 126 HIS A N 1
ATOM 982 C CA . HIS A 1 126 ? 13.522 13.193 -15.197 1.00 94.19 126 HIS A CA 1
ATOM 983 C C . HIS A 1 126 ? 12.226 12.433 -15.522 1.00 94.19 126 HIS A C 1
ATOM 985 O O . HIS A 1 126 ? 11.388 12.915 -16.289 1.00 94.19 126 HIS A O 1
ATOM 991 N N . ASP A 1 127 ? 12.045 11.247 -14.932 1.00 92.25 127 ASP A N 1
ATOM 992 C CA . ASP A 1 127 ? 10.815 10.484 -15.099 1.00 92.25 127 ASP A CA 1
ATOM 993 C C . ASP A 1 127 ? 9.710 11.063 -14.211 1.00 92.25 127 ASP A C 1
ATOM 995 O O . ASP A 1 127 ? 9.661 10.896 -12.989 1.00 92.25 127 ASP A O 1
ATOM 999 N N . HIS A 1 128 ? 8.802 11.773 -14.860 1.00 91.38 128 HIS A N 1
ATOM 1000 C CA . HIS A 1 128 ? 7.627 12.380 -14.254 1.00 91.38 128 HIS A CA 1
ATOM 1001 C C . HIS A 1 128 ? 6.342 11.783 -14.832 1.00 91.38 128 HIS A C 1
ATOM 1003 O O . HIS A 1 128 ? 5.313 12.451 -14.924 1.00 91.38 128 HIS A O 1
ATOM 1009 N N . THR A 1 129 ? 6.390 10.527 -15.271 1.00 89.31 129 THR A N 1
ATOM 1010 C CA . THR A 1 129 ? 5.202 9.846 -15.777 1.00 89.31 129 THR A CA 1
ATOM 1011 C C . THR A 1 129 ? 4.241 9.513 -14.636 1.00 89.31 129 THR A C 1
ATOM 1013 O O . THR A 1 129 ? 4.631 9.241 -13.497 1.00 89.31 129 THR A O 1
ATOM 1016 N N . TYR A 1 130 ? 2.940 9.539 -14.929 1.00 87.69 130 TYR A N 1
ATOM 1017 C CA . TYR A 1 130 ? 1.916 9.272 -13.920 1.00 87.69 130 TYR A CA 1
ATOM 1018 C C . TYR A 1 130 ? 2.000 7.845 -13.362 1.00 87.69 130 TYR A C 1
ATOM 1020 O O . TYR A 1 130 ? 1.918 7.653 -12.147 1.00 87.69 130 TYR A O 1
ATOM 1028 N N . ASN A 1 131 ? 2.225 6.868 -14.242 1.00 85.38 131 ASN A N 1
ATOM 1029 C CA . ASN A 1 131 ? 2.232 5.447 -13.904 1.00 85.38 131 ASN A CA 1
ATOM 1030 C C . ASN A 1 131 ? 3.480 5.005 -13.135 1.00 85.38 131 ASN A C 1
ATOM 1032 O O . ASN A 1 131 ? 3.389 4.032 -12.390 1.00 85.38 131 ASN A O 1
ATOM 1036 N N . ASN A 1 132 ? 4.616 5.696 -13.295 1.00 87.44 132 ASN A N 1
ATOM 1037 C CA . ASN A 1 132 ? 5.847 5.350 -12.583 1.00 87.44 132 ASN A CA 1
ATOM 1038 C C . ASN A 1 132 ? 6.114 6.253 -11.376 1.00 87.44 132 ASN A C 1
ATOM 1040 O O . ASN A 1 132 ? 6.577 5.778 -10.350 1.00 87.44 132 ASN A O 1
ATOM 1044 N N . THR A 1 133 ? 5.810 7.546 -11.461 1.00 90.06 133 THR A N 1
ATOM 1045 C CA . THR A 1 133 ? 6.232 8.499 -10.426 1.00 90.06 133 THR A CA 1
ATOM 1046 C C . THR A 1 133 ? 5.065 8.918 -9.547 1.00 90.06 133 THR A C 1
ATOM 1048 O O . THR A 1 133 ? 5.049 8.643 -8.350 1.00 90.06 133 THR A O 1
ATOM 1051 N N . TYR A 1 134 ? 4.055 9.581 -10.108 1.00 89.38 134 TYR A N 1
ATOM 1052 C CA . TYR A 1 134 ? 3.044 10.248 -9.280 1.00 89.38 134 TYR A CA 1
ATOM 1053 C C . TYR A 1 134 ? 2.082 9.286 -8.580 1.00 89.38 134 TYR A C 1
ATOM 1055 O O . TYR A 1 134 ? 1.784 9.464 -7.394 1.00 89.38 134 TYR A O 1
ATOM 1063 N N . SER A 1 135 ? 1.584 8.279 -9.301 1.00 89.00 135 SER A N 1
ATOM 1064 C CA . SER A 1 135 ? 0.634 7.324 -8.733 1.00 89.00 135 SER A CA 1
ATOM 1065 C C . SER A 1 135 ? 1.292 6.431 -7.670 1.00 89.00 135 SER A C 1
ATOM 1067 O O . SER A 1 135 ? 0.792 6.427 -6.539 1.00 89.00 135 SER A O 1
ATOM 1069 N N . PRO A 1 136 ? 2.451 5.783 -7.929 1.00 90.56 136 PRO A N 1
ATOM 1070 C CA . PRO A 1 136 ? 3.129 4.979 -6.911 1.00 90.56 136 PRO A CA 1
ATOM 1071 C C . PRO A 1 136 ? 3.509 5.778 -5.660 1.00 90.56 136 PRO A C 1
ATOM 1073 O O . PRO A 1 136 ? 3.125 5.383 -4.562 1.00 90.56 136 PRO A O 1
ATOM 1076 N N . LEU A 1 137 ? 4.099 6.975 -5.805 1.00 92.81 137 LEU A N 1
ATOM 1077 C CA . LEU A 1 137 ? 4.463 7.811 -4.650 1.00 92.81 137 LEU A CA 1
ATOM 1078 C C . LEU A 1 137 ? 3.268 8.184 -3.769 1.00 92.81 137 LEU A C 1
ATOM 1080 O O . LEU A 1 137 ? 3.404 8.311 -2.553 1.00 92.81 137 LEU A O 1
ATOM 1084 N N . THR A 1 138 ? 2.087 8.358 -4.366 1.00 92.06 138 THR A N 1
ATOM 1085 C CA . THR A 1 138 ? 0.865 8.602 -3.595 1.00 92.06 138 THR A CA 1
ATOM 1086 C C . THR A 1 138 ? 0.490 7.358 -2.789 1.00 92.06 138 THR A C 1
ATOM 1088 O O . THR A 1 138 ? 0.171 7.456 -1.603 1.00 92.06 138 THR A O 1
ATOM 1091 N N . ILE A 1 139 ? 0.546 6.181 -3.414 1.00 92.44 139 ILE A N 1
ATOM 1092 C CA . ILE A 1 139 ? 0.221 4.882 -2.808 1.00 92.44 139 ILE A CA 1
ATOM 1093 C C . ILE A 1 139 ? 1.188 4.535 -1.669 1.00 92.44 139 ILE A C 1
ATOM 1095 O O . ILE A 1 139 ? 0.747 4.067 -0.613 1.00 92.44 139 ILE A O 1
ATOM 1099 N N . ASP A 1 140 ? 2.462 4.893 -1.815 1.00 94.25 140 ASP A N 1
ATOM 1100 C CA . ASP A 1 140 ? 3.526 4.677 -0.830 1.00 94.25 140 ASP A CA 1
ATOM 1101 C C . ASP A 1 140 ? 3.318 5.446 0.493 1.00 94.25 140 ASP A C 1
ATOM 1103 O O . ASP A 1 140 ? 3.984 5.173 1.498 1.00 94.25 140 ASP A O 1
ATOM 1107 N N . LEU A 1 141 ? 2.346 6.367 0.555 1.00 95.06 141 LEU A N 1
ATOM 1108 C CA . LEU A 1 141 ? 1.943 7.053 1.790 1.00 95.06 141 LEU A CA 1
ATOM 1109 C C . LEU A 1 141 ? 1.040 6.199 2.694 1.00 95.06 141 LEU A C 1
ATOM 1111 O O . LEU A 1 141 ? 0.924 6.469 3.895 1.00 95.06 141 LEU A O 1
ATOM 1115 N N . LEU A 1 142 ? 0.384 5.166 2.161 1.00 95.25 142 LEU A N 1
ATOM 1116 C CA . LEU A 1 142 ? -0.592 4.373 2.912 1.00 95.25 142 LEU A CA 1
ATOM 1117 C C . LEU A 1 142 ? -0.004 3.655 4.149 1.00 95.25 142 LEU A C 1
ATOM 1119 O O . LEU A 1 142 ? -0.671 3.652 5.192 1.00 95.25 142 LEU A O 1
ATOM 1123 N N . PRO A 1 143 ? 1.233 3.111 4.125 1.00 96.94 143 PRO A N 1
ATOM 1124 C CA . PRO A 1 143 ? 1.883 2.581 5.322 1.00 96.94 143 PRO A CA 1
ATOM 1125 C C . PRO A 1 143 ? 2.050 3.630 6.430 1.00 96.94 143 PRO A C 1
ATOM 1127 O O . PRO A 1 143 ? 1.815 3.318 7.598 1.00 96.94 143 PRO A O 1
ATOM 1130 N N . ALA A 1 144 ? 2.370 4.886 6.088 1.00 97.69 144 ALA A N 1
ATOM 1131 C CA . ALA A 1 144 ? 2.485 5.971 7.067 1.00 97.69 144 ALA A CA 1
ATOM 1132 C C . ALA A 1 144 ? 1.134 6.267 7.736 1.00 97.69 144 ALA A C 1
ATOM 1134 O O . ALA A 1 144 ? 1.052 6.382 8.962 1.00 97.69 144 ALA A O 1
ATOM 1135 N N . VAL A 1 145 ? 0.053 6.309 6.948 1.00 96.81 145 VAL A N 1
ATOM 1136 C CA . VAL A 1 145 ? -1.315 6.470 7.468 1.00 96.81 145 VAL A CA 1
ATOM 1137 C C . VAL A 1 145 ? -1.660 5.338 8.440 1.00 96.81 145 VAL A C 1
ATOM 1139 O O . VAL A 1 145 ? -2.143 5.599 9.543 1.00 96.81 145 VAL A O 1
ATOM 1142 N N . LEU A 1 146 ? -1.371 4.084 8.083 1.00 97.38 146 LEU A N 1
ATOM 1143 C CA . LEU A 1 146 ? -1.618 2.941 8.963 1.00 97.38 146 LEU A CA 1
ATOM 1144 C C . LEU A 1 146 ? -0.790 2.987 10.251 1.00 97.38 146 LEU A C 1
ATOM 1146 O O . LEU A 1 146 ? -1.346 2.730 11.319 1.00 97.38 146 LEU A O 1
ATOM 1150 N N . LEU A 1 147 ? 0.496 3.349 10.185 1.00 98.25 147 LEU A N 1
ATOM 1151 C CA . LEU A 1 147 ? 1.334 3.517 11.378 1.00 98.25 147 LEU A CA 1
ATOM 1152 C C . LEU A 1 147 ? 0.738 4.558 12.329 1.00 98.25 147 LEU A C 1
ATOM 1154 O O . LEU A 1 147 ? 0.629 4.296 13.527 1.00 98.25 147 LEU A O 1
ATOM 1158 N N . LEU A 1 148 ? 0.285 5.700 11.802 1.00 97.88 148 LEU A N 1
ATOM 1159 C CA . LEU A 1 148 ? -0.359 6.748 12.596 1.00 97.88 148 LEU A CA 1
ATOM 1160 C C . LEU A 1 148 ? -1.665 6.265 13.242 1.00 97.88 148 LEU A C 1
ATOM 1162 O O . LEU A 1 148 ? -1.896 6.518 14.428 1.00 97.88 148 LEU A O 1
ATOM 1166 N N . LEU A 1 149 ? -2.515 5.547 12.501 1.00 96.88 149 LEU A N 1
ATOM 1167 C CA . LEU A 1 149 ? -3.766 4.997 13.034 1.00 96.88 149 LEU A CA 1
ATOM 1168 C C . LEU A 1 149 ? -3.511 3.942 14.120 1.00 96.88 149 LEU A C 1
ATOM 1170 O O . LEU A 1 149 ? -4.174 3.956 15.158 1.00 96.88 149 LEU A O 1
ATOM 1174 N N . LEU A 1 150 ? -2.533 3.055 13.918 1.00 97.12 150 LEU A N 1
ATOM 1175 C CA . LEU A 1 150 ? -2.144 2.040 14.899 1.00 97.12 150 LEU A CA 1
ATOM 1176 C C . LEU A 1 150 ? -1.529 2.671 16.156 1.00 97.12 150 LEU A C 1
ATOM 1178 O O . LEU A 1 150 ? -1.861 2.258 17.268 1.00 97.12 150 LEU A O 1
ATOM 1182 N N . ALA A 1 151 ? -0.683 3.693 16.003 1.00 96.75 151 ALA A N 1
ATOM 1183 C CA . ALA A 1 151 ? -0.115 4.441 17.122 1.00 96.75 151 ALA A CA 1
ATOM 1184 C C . ALA A 1 151 ? -1.210 5.140 17.942 1.00 96.75 151 ALA A C 1
ATOM 1186 O O . ALA A 1 151 ? -1.251 4.999 19.165 1.00 96.75 151 ALA A O 1
ATOM 1187 N N . ARG A 1 152 ? -2.162 5.806 17.274 1.00 95.56 152 ARG A N 1
ATOM 1188 C CA . ARG A 1 152 ? -3.332 6.415 17.929 1.00 95.56 152 ARG A CA 1
ATOM 1189 C C . ARG A 1 152 ? -4.210 5.383 18.632 1.00 95.56 152 ARG A C 1
ATOM 1191 O O . ARG A 1 152 ? -4.626 5.608 19.764 1.00 95.56 152 ARG A O 1
ATOM 1198 N N . GLN A 1 153 ? -4.464 4.233 18.004 1.00 94.00 153 GLN A N 1
ATOM 1199 C CA . GLN A 1 153 ? -5.233 3.154 18.628 1.00 94.00 153 GLN A CA 1
ATOM 1200 C C . GLN A 1 153 ? -4.552 2.641 19.907 1.00 94.00 153 GLN A C 1
ATOM 1202 O O . GLN A 1 153 ? -5.241 2.340 20.881 1.00 94.00 153 GLN A O 1
ATOM 1207 N N . ARG A 1 154 ? -3.217 2.541 19.917 1.00 92.75 154 ARG A N 1
ATOM 1208 C CA . ARG A 1 154 ? -2.445 2.147 21.105 1.00 92.75 154 ARG A CA 1
ATOM 1209 C C . ARG A 1 154 ? -2.506 3.197 22.210 1.00 92.75 154 ARG A C 1
ATOM 1211 O O . ARG A 1 154 ? -2.739 2.820 23.352 1.00 92.75 154 ARG A O 1
ATOM 1218 N N . ALA A 1 155 ? -2.346 4.475 21.868 1.00 92.12 155 ALA A N 1
ATOM 1219 C CA . ALA A 1 155 ? -2.421 5.572 22.830 1.00 92.12 155 ALA A CA 1
ATOM 1220 C C . ALA A 1 155 ? -3.784 5.611 23.541 1.00 92.12 155 ALA A C 1
ATOM 1222 O O . ALA A 1 155 ? -3.827 5.619 24.766 1.00 92.12 155 ALA A O 1
ATOM 1223 N N . ASN A 1 156 ? -4.890 5.507 22.795 1.00 90.06 156 ASN A N 1
ATOM 1224 C CA . ASN A 1 156 ? -6.236 5.521 23.380 1.00 90.06 156 ASN A CA 1
ATOM 1225 C C . ASN A 1 156 ? -6.459 4.364 24.368 1.00 90.06 156 ASN A C 1
ATOM 1227 O O . ASN A 1 156 ? -6.995 4.570 25.450 1.00 90.06 156 ASN A O 1
ATOM 1231 N N . ARG A 1 157 ? -5.984 3.155 24.036 1.00 87.75 157 ARG A N 1
ATOM 1232 C CA . ARG A 1 157 ? -6.085 1.987 24.931 1.00 87.75 157 ARG A CA 1
ATOM 1233 C C . ARG A 1 157 ? -5.243 2.119 26.201 1.00 87.75 157 ARG A C 1
ATOM 1235 O O . ARG A 1 157 ? -5.516 1.412 27.163 1.00 87.75 157 ARG A O 1
ATOM 1242 N N . ALA A 1 158 ? -4.190 2.937 26.185 1.00 87.00 158 ALA A N 1
ATOM 1243 C CA . ALA A 1 158 ? -3.366 3.192 27.364 1.00 87.00 158 ALA A CA 1
ATOM 1244 C C . ALA A 1 158 ? -4.037 4.189 28.319 1.00 87.00 158 ALA A C 1
ATOM 1246 O O . ALA A 1 158 ? -3.874 4.055 29.520 1.00 87.00 158 ALA A O 1
ATOM 1247 N N . THR A 1 159 ? -4.805 5.150 27.794 1.00 86.06 159 THR A N 1
ATOM 1248 C CA . THR A 1 159 ? -5.579 6.115 28.597 1.00 86.06 159 THR A CA 1
ATOM 1249 C C . THR A 1 159 ? -6.836 5.501 29.226 1.00 86.06 159 THR A C 1
ATOM 1251 O O . THR A 1 159 ? -7.319 6.000 30.233 1.00 86.06 159 THR A O 1
ATOM 1254 N N . GLU A 1 160 ? -7.374 4.430 28.639 1.00 76.56 160 GLU A N 1
ATOM 1255 C CA . GLU A 1 160 ? -8.541 3.693 29.157 1.00 76.56 160 GLU A CA 1
ATOM 1256 C C . GLU A 1 160 ? -8.200 2.687 30.282 1.00 76.56 160 GLU A C 1
ATOM 1258 O O . GLU A 1 160 ? -9.113 2.065 30.824 1.00 76.56 160 GLU A O 1
ATOM 1263 N N . ARG A 1 161 ? -6.913 2.489 30.604 1.00 64.12 161 ARG A N 1
ATOM 1264 C CA . ARG A 1 161 ? -6.433 1.607 31.684 1.00 64.12 161 ARG A CA 1
ATOM 1265 C C . ARG A 1 161 ? -6.114 2.401 32.940 1.00 64.12 161 ARG A C 1
ATOM 1267 O O . ARG A 1 161 ? -6.379 1.845 34.026 1.00 64.12 161 ARG A O 1
#

Secondary structure (DSSP, 8-state):
-----TTGGG-HHHHHHHHHHHHHHHHHHTT--THHHHHHHHHHHHHHHHHHHHHHHHHSHHHHHHHHT--SSTHHHHHHHHHHHHHHHHHHHHH-GGGHHHHHHHHHHHHHHHHHHHHHHHHHS----IIIIIHHHHHTTHHHHHHHHHHHHHHHHHHT-

Radius of gyration: 16.99 Å; Cα contacts (8 Å, |Δi|>4): 188; chains: 1; bounding box: 42×26×60 Å

Sequence (161 aa):
MIAIDIASTASPFAVALIGGAVASSRARRRHENPMDAWIRWCIAGIVYFSLWIVVWFWAAPETTADAVGFAHSPFQFEVAGANLATGVLGLIAFRRHEWRLPLTLGCAIFWWHAALGHIYQALAHHDHTYNNTYSPLTIDLLPAVLLLLLARQRANRATER

Nearest PDB structures (foldseek):
  8tn6-assembly1_C  TM=2.356E-01  e=3.421E+00  synthetic construct
  8tn1-assembly1_B  TM=2.477E-01  e=7.751E+00  synthetic construct

Mean predicted aligned error: 4.25 Å

Solvent-accessible surface area (backbone atoms only — not comparable to full-atom values): 8229 Å² total; per-residue (Å²): 130,84,78,72,56,76,58,76,78,46,51,30,60,58,45,15,50,55,48,13,52,56,44,22,54,51,26,51,77,69,75,42,74,35,65,61,32,36,54,44,18,45,35,50,7,50,24,52,31,21,48,51,45,26,51,42,25,64,76,38,37,60,65,43,21,61,58,46,72,46,80,84,57,72,61,38,53,53,54,18,50,54,24,44,54,53,19,53,41,24,60,49,24,62,76,35,72,84,36,41,60,60,38,39,52,53,45,38,57,54,35,45,52,48,36,52,51,33,52,44,38,35,73,78,66,65,41,76,44,57,58,45,24,58,49,48,49,58,58,44,44,51,35,58,54,48,51,52,51,53,52,51,55,51,52,56,60,59,74,76,106

Foldseek 3Di:
DPLPLLLVVQQLCVQLVVQLVVQLVVCVVVVHDSLLSNLLSLLVSLLRSLVSLLCCLPVPVPSLCVNQVHDRDCVSVVSNVLSVVLNVLSVVCSPDVVSSVVSLVSLLVVLVVLLVVLVCCCPVVVPPDCSHHVSSNVVSCSSVVSVVSVVVVVVVVVVVD

Organism: NCBI:txid455432

pLDDT: mean 91.68, std 10.56, range [38.91, 98.5]

InterPro domains:
  IPR046740 Protein of unknown function DUF6790 [PF20589] (10-157)